Protein AF-A0A2M8NRU4-F1 (afdb_monomer_lite)

Radius of gyration: 16.45 Å; chains: 1; bounding box: 49×32×46 Å

Secondary structure (DSSP, 8-state):
-HHHHHHHHHHHH----SS--S--PPEEEEEEEEPPTTPEEEEEEES-EEEEEEESSSEEEEEEEEESGGGEEEEEEE-SSEEEEEEEE-GGGGTTTTTS-S--EEEEEEEEETTS-EEEEEES-EEEEES--S--------------

Sequence (148 aa):
MQTLDRLIKLAGAASSAVGAVGNAVQRVETLRFPLHPGTAFYLHAERAVVSIARGADPSVRVEARWQPPFAWRVVFEQDDAGIYVVALRSRAAHLVKSIAGGLLTMRLDVLTHHAAPIILRLDSVRLTVDEVSGMLELTPDGLRAGRL

pLDDT: mean 79.93, std 18.35, range [38.66, 98.12]

Foldseek 3Di:
DVVVVVVVVVLVVPQPPPDPDDDQDKDKDKDKAAADPQAAEEEEEEQAEEEEEEDAHRIKIKIKIWTDPNQWRWDWDDDPRYTYIYIDGDPCNVVCVVPCVDDTYIYMYMYHYLNHHYHYHYHNYRYHYPHDDDDDDDDPPPPPPDDD

Structure (mmCIF, N/CA/C/O backbone):
data_AF-A0A2M8NRU4-F1
#
_entry.id   AF-A0A2M8NRU4-F1
#
loop_
_atom_site.group_PDB
_atom_site.id
_atom_site.type_symbol
_atom_site.label_atom_id
_atom_site.label_alt_id
_atom_site.label_comp_id
_atom_site.label_asym_id
_atom_site.label_entity_id
_atom_site.label_seq_id
_atom_site.pdbx_PDB_ins_code
_atom_site.Cartn_x
_atom_site.Cartn_y
_atom_site.Cartn_z
_atom_site.occupancy
_atom_site.B_iso_or_equiv
_atom_site.auth_seq_id
_atom_site.auth_comp_id
_atom_site.auth_asym_id
_atom_site.auth_atom_id
_atom_site.pdbx_PDB_model_num
ATOM 1 N N . MET A 1 1 ? -0.760 -14.905 -3.193 1.00 50.66 1 MET A N 1
ATOM 2 C CA . MET A 1 1 ? -2.038 -14.773 -2.443 1.00 50.66 1 MET A CA 1
ATOM 3 C C . MET A 1 1 ? -1.945 -15.254 -0.996 1.00 50.66 1 MET A C 1
ATOM 5 O O . MET A 1 1 ? -2.416 -14.529 -0.134 1.00 50.66 1 MET A O 1
ATOM 9 N N . GLN A 1 2 ? -1.297 -16.389 -0.691 1.00 58.41 2 GLN A N 1
ATOM 10 C CA . GLN A 1 2 ? -1.184 -16.888 0.694 1.00 58.41 2 GLN A CA 1
ATOM 11 C C . GLN A 1 2 ? -0.496 -15.910 1.675 1.00 58.41 2 GLN A C 1
ATOM 13 O O . GLN A 1 2 ? -0.983 -15.763 2.794 1.00 58.41 2 GLN A O 1
ATOM 18 N N . THR A 1 3 ? 0.563 -15.190 1.269 1.00 58.69 3 THR A N 1
ATOM 19 C CA . THR A 1 3 ? 1.206 -14.157 2.114 1.00 58.69 3 THR A CA 1
ATOM 20 C C . THR A 1 3 ? 0.277 -12.970 2.384 1.00 58.69 3 THR A C 1
ATOM 22 O O . THR A 1 3 ? 0.162 -12.535 3.524 1.00 58.69 3 THR A O 1
ATOM 25 N N . LEU A 1 4 ? -0.469 -12.496 1.378 1.00 55.59 4 LEU A N 1
ATOM 26 C CA . LEU A 1 4 ? -1.445 -11.410 1.542 1.00 55.59 4 LEU A CA 1
ATOM 27 C C . LEU A 1 4 ? -2.572 -11.809 2.510 1.00 55.59 4 LEU A C 1
ATOM 29 O O . LEU A 1 4 ? -2.926 -11.037 3.396 1.00 55.59 4 LEU A O 1
ATOM 33 N N . ASP A 1 5 ? -3.097 -13.030 2.393 1.00 64.62 5 ASP A N 1
ATOM 34 C CA . ASP A 1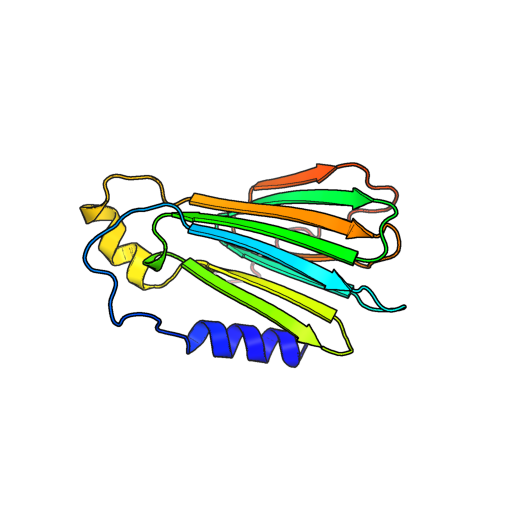 5 ? -4.122 -13.546 3.306 1.00 64.62 5 ASP A CA 1
ATOM 35 C C . ASP A 1 5 ? -3.576 -13.737 4.727 1.00 64.62 5 ASP A C 1
ATOM 37 O O . ASP A 1 5 ? -4.274 -13.472 5.710 1.00 64.62 5 ASP A O 1
ATOM 41 N N . ARG A 1 6 ? -2.308 -14.150 4.857 1.00 67.62 6 ARG A N 1
ATOM 42 C CA . ARG A 1 6 ? -1.604 -14.217 6.143 1.00 67.62 6 ARG A CA 1
ATOM 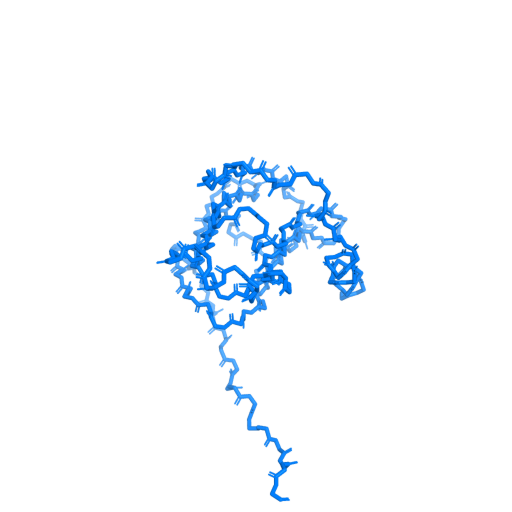43 C C . ARG A 1 6 ? -1.427 -12.828 6.750 1.00 67.62 6 ARG A C 1
ATOM 45 O O . ARG A 1 6 ? -1.710 -12.665 7.930 1.00 67.62 6 ARG A O 1
ATOM 52 N N . LEU A 1 7 ? -1.039 -11.832 5.962 1.00 58.16 7 LEU A N 1
ATOM 53 C CA . LEU A 1 7 ? -0.898 -10.439 6.382 1.00 58.16 7 LEU A CA 1
ATOM 54 C C . LEU A 1 7 ? -2.231 -9.816 6.787 1.00 58.16 7 LEU A C 1
ATOM 56 O O . LEU A 1 7 ? -2.307 -9.135 7.803 1.00 58.16 7 LEU A O 1
ATOM 60 N N . ILE A 1 8 ? -3.308 -10.104 6.057 1.00 60.50 8 ILE A N 1
ATOM 61 C CA . ILE A 1 8 ? -4.666 -9.698 6.436 1.00 60.50 8 ILE A CA 1
ATOM 62 C C . ILE A 1 8 ? -5.063 -10.352 7.767 1.00 60.50 8 ILE A C 1
ATOM 64 O O . ILE A 1 8 ? -5.638 -9.685 8.630 1.00 60.50 8 ILE A O 1
ATOM 68 N N . LYS A 1 9 ? -4.719 -11.630 7.979 1.00 60.16 9 LYS A N 1
ATOM 69 C CA . LYS A 1 9 ? -4.929 -12.318 9.264 1.00 60.16 9 LYS A CA 1
ATOM 70 C C . LYS A 1 9 ? -4.071 -11.730 10.388 1.00 60.16 9 LYS A C 1
ATOM 72 O O . LYS A 1 9 ? -4.590 -11.534 11.483 1.00 60.16 9 LYS A O 1
ATOM 77 N N . LEU A 1 10 ? -2.807 -11.395 10.129 1.00 56.50 10 LEU A N 1
ATOM 78 C CA . LEU A 1 10 ? -1.897 -10.773 11.097 1.00 56.50 10 LEU A CA 1
ATOM 79 C C . LEU A 1 10 ? -2.328 -9.347 11.445 1.00 56.50 10 LEU A C 1
ATOM 81 O O . LEU A 1 10 ? -2.389 -9.012 12.620 1.00 56.50 10 LEU A O 1
ATOM 85 N N . ALA A 1 11 ? -2.753 -8.543 10.472 1.00 54.50 11 ALA A N 1
ATOM 86 C CA . ALA A 1 11 ? -3.410 -7.261 10.718 1.00 54.50 11 ALA A CA 1
ATOM 87 C C . ALA A 1 11 ? -4.744 -7.445 11.470 1.00 54.50 11 ALA A C 1
ATOM 89 O O . ALA A 1 11 ? -5.159 -6.586 12.244 1.00 54.50 11 ALA A O 1
ATOM 90 N N . GLY A 1 12 ? -5.439 -8.568 11.284 1.00 49.78 12 GLY A N 1
ATOM 91 C CA . GLY A 1 12 ? -6.586 -8.970 12.103 1.00 49.78 12 GLY A CA 1
ATOM 92 C C . GLY A 1 12 ? -6.229 -9.264 13.567 1.00 49.78 12 GLY A C 1
ATOM 93 O O . GLY A 1 12 ? -7.026 -8.948 14.448 1.00 49.78 12 GLY A O 1
ATOM 94 N N . ALA A 1 13 ? -5.046 -9.832 13.815 1.00 43.97 13 ALA A N 1
ATOM 95 C CA . ALA A 1 13 ? -4.568 -10.273 15.127 1.00 43.97 13 ALA A CA 1
ATOM 96 C C . ALA A 1 13 ? -3.720 -9.229 15.878 1.00 43.97 13 ALA A C 1
ATOM 98 O O . ALA A 1 13 ? -3.645 -9.278 17.105 1.00 43.97 13 ALA A O 1
ATOM 99 N N . ALA A 1 14 ? -3.125 -8.261 15.177 1.00 42.97 14 ALA A N 1
ATOM 100 C CA . ALA A 1 14 ? -2.390 -7.137 15.748 1.00 42.97 14 ALA A CA 1
ATOM 101 C C . ALA A 1 14 ? -3.365 -6.125 16.377 1.00 42.97 14 ALA A C 1
ATOM 103 O O . ALA A 1 14 ? -3.597 -5.023 15.879 1.00 42.97 14 ALA A O 1
ATOM 104 N N . SER A 1 15 ? -3.968 -6.522 17.497 1.00 42.50 15 SER A N 1
ATOM 105 C CA . SER A 1 15 ? -4.582 -5.608 18.454 1.00 42.50 15 SER A CA 1
ATOM 106 C C . SER A 1 15 ? -3.466 -4.887 19.205 1.00 42.50 15 SER A C 1
ATOM 108 O O . SER A 1 15 ? -3.152 -5.218 20.345 1.00 42.50 15 SER A O 1
ATOM 110 N N . SER A 1 16 ? -2.852 -3.884 18.580 1.00 43.19 16 SER A N 1
ATOM 111 C CA . SER A 1 16 ? -2.019 -2.910 19.291 1.00 43.19 16 SER A CA 1
ATOM 112 C C . SER A 1 16 ? -2.931 -1.969 20.084 1.00 43.19 16 SER A C 1
ATOM 114 O O . SER A 1 16 ? -3.108 -0.801 19.753 1.00 43.19 16 SER A O 1
ATOM 116 N N . ALA A 1 17 ? -3.573 -2.521 21.110 1.00 42.88 17 ALA A N 1
ATOM 117 C CA . ALA A 1 17 ? -4.388 -1.815 22.086 1.00 42.88 17 ALA A CA 1
ATOM 118 C C . ALA A 1 17 ? -3.820 -2.069 23.484 1.00 42.88 17 ALA A C 1
ATOM 120 O O . ALA A 1 17 ? -4.516 -2.536 24.374 1.00 42.88 17 ALA A O 1
ATOM 121 N N . VAL A 1 18 ? -2.533 -1.780 23.675 1.00 38.66 18 VAL A N 1
ATOM 122 C CA . VAL A 1 18 ? -1.954 -1.621 25.011 1.00 38.66 18 VAL A CA 1
ATOM 123 C C . VAL A 1 18 ? -1.006 -0.425 24.944 1.00 38.66 18 VAL A C 1
ATOM 125 O O . VAL A 1 18 ? 0.099 -0.537 24.425 1.00 38.66 18 VAL A O 1
ATOM 128 N N . GLY A 1 19 ? -1.481 0.744 25.395 1.00 39.81 19 GLY A N 1
ATOM 129 C CA . GLY A 1 19 ? -0.613 1.890 25.712 1.00 39.81 19 GLY A CA 1
ATOM 130 C C . GLY A 1 19 ? -0.933 3.260 25.095 1.00 39.81 19 GLY A C 1
ATOM 131 O O . GLY A 1 19 ? -0.228 4.212 25.403 1.00 39.81 19 GLY A O 1
ATOM 132 N N . ALA A 1 20 ? -1.964 3.430 24.260 1.00 44.22 20 ALA A N 1
ATOM 133 C CA . ALA A 1 20 ? -2.239 4.726 23.618 1.00 44.22 20 ALA A CA 1
ATOM 134 C C . ALA A 1 20 ? -3.286 5.568 24.376 1.00 44.22 20 ALA A C 1
ATOM 136 O O . ALA A 1 20 ? -4.345 5.883 23.840 1.00 44.22 20 ALA A O 1
ATOM 137 N N . VAL A 1 21 ? -2.986 5.944 25.620 1.00 45.31 21 VAL A N 1
ATOM 138 C CA . VAL A 1 21 ? -3.644 7.083 26.282 1.00 45.31 21 VAL A CA 1
ATOM 139 C C . VAL A 1 21 ? -2.616 8.210 26.309 1.00 45.31 21 VAL A C 1
ATOM 141 O O . VAL A 1 21 ? -1.601 8.087 26.985 1.00 45.31 21 VAL A O 1
ATOM 144 N N . GLY A 1 22 ? -2.828 9.277 25.535 1.00 45.78 22 GLY A N 1
ATOM 145 C CA . GLY A 1 22 ? -2.026 10.495 25.694 1.00 45.78 22 GLY A CA 1
ATOM 146 C C . GLY A 1 22 ? -1.941 11.404 24.478 1.00 45.78 22 GLY A C 1
ATOM 147 O O . GLY A 1 22 ? -2.356 12.549 24.564 1.00 45.78 22 GLY A O 1
ATOM 148 N N . ASN A 1 23 ? -1.444 10.925 23.336 1.00 47.56 23 ASN A N 1
ATOM 149 C CA . ASN A 1 23 ? -1.032 11.832 22.260 1.00 47.56 23 ASN A CA 1
ATOM 150 C C . ASN A 1 23 ? -1.698 11.492 20.920 1.00 47.56 23 ASN A C 1
ATOM 152 O O . ASN A 1 23 ? -1.335 10.522 20.254 1.00 47.56 23 ASN A O 1
ATOM 156 N N . ALA A 1 24 ? -2.646 12.334 20.493 1.00 59.44 24 ALA A N 1
ATOM 157 C CA . ALA A 1 24 ? -3.168 12.383 19.125 1.00 59.44 24 ALA A CA 1
ATOM 158 C C . ALA A 1 24 ? -2.135 13.027 18.177 1.00 59.44 24 ALA A C 1
ATOM 160 O O . ALA A 1 24 ? -2.408 14.020 17.512 1.00 59.44 24 ALA A O 1
ATOM 161 N N . VAL A 1 25 ? -0.915 12.493 18.169 1.00 69.62 25 VAL A N 1
ATOM 162 C CA . VAL A 1 25 ? 0.179 12.967 17.319 1.00 69.62 25 VAL A CA 1
ATOM 163 C C . VAL A 1 25 ? 0.190 12.137 16.042 1.00 69.62 25 VAL A C 1
ATOM 165 O O . VAL A 1 25 ? 0.053 10.911 16.079 1.00 69.62 25 VAL A O 1
ATOM 168 N N . GLN A 1 26 ? 0.324 12.819 14.908 1.00 81.25 26 GLN A N 1
ATOM 169 C CA . GLN A 1 26 ? 0.494 12.189 13.606 1.00 81.25 26 GLN A CA 1
ATOM 170 C C . GLN A 1 26 ? 1.710 11.263 13.621 1.00 81.25 26 GLN A C 1
ATOM 172 O O . GLN A 1 26 ? 2.795 11.652 14.048 1.00 81.25 26 GLN A O 1
ATOM 177 N N . ARG A 1 27 ? 1.532 10.034 13.137 1.00 86.19 27 ARG A N 1
ATOM 178 C CA . ARG A 1 27 ? 2.630 9.089 12.947 1.00 86.19 27 ARG A CA 1
ATOM 179 C C . ARG A 1 27 ? 3.058 9.098 11.489 1.00 86.19 27 ARG A C 1
ATOM 181 O O . ARG A 1 27 ? 2.210 9.131 10.597 1.00 86.19 27 ARG A O 1
ATOM 188 N N . VAL A 1 28 ? 4.369 9.101 11.282 1.00 91.50 28 VAL A N 1
ATOM 189 C CA . VAL A 1 28 ? 5.010 9.057 9.969 1.00 91.50 28 VAL A CA 1
ATOM 190 C C . VAL A 1 28 ? 5.994 7.900 9.969 1.00 91.50 28 VAL A C 1
ATOM 192 O O . VAL A 1 28 ? 6.775 7.760 10.910 1.00 91.50 28 VAL A O 1
ATOM 195 N N . GLU A 1 29 ? 5.943 7.069 8.938 1.00 91.81 29 GLU A N 1
ATOM 196 C CA . GLU A 1 29 ? 6.869 5.960 8.739 1.00 91.81 29 GLU A CA 1
ATOM 197 C C . GLU A 1 29 ? 7.310 5.938 7.278 1.00 91.81 29 GLU A C 1
ATOM 199 O O . GLU A 1 29 ? 6.475 5.888 6.374 1.00 91.81 29 GLU A O 1
ATOM 204 N N . THR A 1 30 ? 8.622 6.011 7.055 1.00 94.06 30 THR A N 1
ATOM 205 C CA . THR A 1 30 ? 9.223 5.997 5.720 1.00 94.06 30 THR A CA 1
ATOM 206 C C . THR A 1 30 ? 10.105 4.769 5.592 1.00 94.06 30 THR A C 1
ATOM 208 O O . THR A 1 30 ? 11.082 4.621 6.324 1.00 94.06 30 THR A O 1
ATOM 211 N N . LEU A 1 31 ? 9.772 3.894 4.649 1.00 93.75 31 LEU A N 1
ATOM 212 C CA . LEU A 1 31 ? 10.478 2.643 4.400 1.00 93.75 31 LEU A CA 1
ATOM 213 C C . LEU A 1 31 ? 10.964 2.595 2.956 1.00 93.75 31 LEU A C 1
ATOM 215 O O . LEU A 1 31 ? 10.341 3.153 2.049 1.00 93.75 31 LEU A O 1
ATOM 219 N N . ARG A 1 32 ? 12.092 1.917 2.749 1.00 95.56 32 ARG A N 1
ATOM 220 C CA . ARG A 1 32 ? 12.662 1.662 1.428 1.00 95.56 32 ARG A CA 1
ATOM 221 C C . ARG A 1 32 ? 12.959 0.179 1.295 1.00 95.56 32 ARG A C 1
ATOM 223 O O . ARG A 1 32 ? 13.693 -0.373 2.108 1.00 95.56 32 ARG A O 1
ATOM 230 N N . PHE A 1 33 ? 12.415 -0.429 0.254 1.00 92.94 33 PHE A N 1
ATOM 231 C CA . PHE A 1 33 ? 12.540 -1.850 -0.033 1.00 92.94 33 PHE A CA 1
ATOM 232 C C . PHE A 1 33 ? 13.355 -2.036 -1.312 1.00 92.94 33 PHE A C 1
ATOM 234 O O . PHE A 1 33 ? 12.980 -1.457 -2.337 1.00 92.94 33 PHE A O 1
ATOM 241 N N . PRO A 1 34 ? 14.459 -2.801 -1.297 1.00 92.75 34 PRO A N 1
ATOM 242 C CA . PRO A 1 34 ? 15.167 -3.137 -2.526 1.00 92.75 34 PRO A CA 1
ATOM 243 C C . PRO A 1 34 ? 14.256 -3.962 -3.442 1.00 92.75 34 PRO A C 1
ATOM 245 O O . PRO A 1 34 ? 13.551 -4.860 -2.974 1.00 92.75 34 PRO A O 1
ATOM 248 N N . LEU A 1 35 ? 14.261 -3.657 -4.740 1.00 91.06 35 LEU A N 1
ATOM 249 C CA . LEU A 1 35 ? 13.461 -4.382 -5.722 1.00 91.06 35 LEU A CA 1
ATOM 250 C C . LEU A 1 35 ? 14.321 -5.434 -6.429 1.00 91.06 35 LEU A C 1
ATOM 252 O O . LEU A 1 35 ? 15.325 -5.096 -7.054 1.00 91.06 35 LEU A O 1
ATOM 256 N N . HIS A 1 36 ? 13.895 -6.694 -6.378 1.00 88.81 36 HIS A N 1
ATOM 257 C CA . HIS A 1 36 ? 14.499 -7.765 -7.1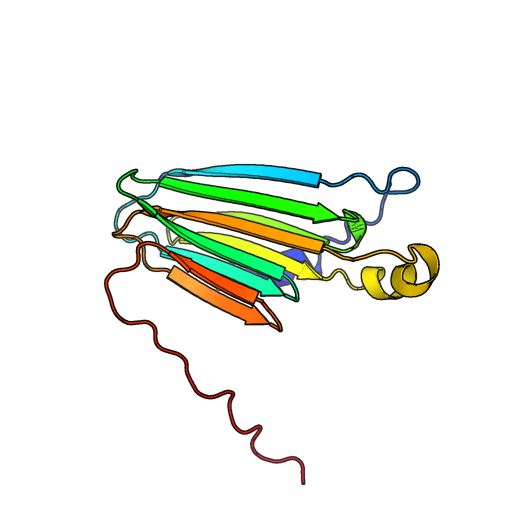66 1.00 88.81 36 HIS A CA 1
ATOM 258 C C . HIS A 1 36 ? 13.702 -7.985 -8.466 1.00 88.81 36 HIS A C 1
ATOM 260 O O . HIS A 1 36 ? 12.519 -7.631 -8.544 1.00 88.81 36 HIS A O 1
ATOM 266 N N . PRO A 1 37 ? 14.319 -8.552 -9.519 1.00 83.94 37 PRO A N 1
ATOM 267 C CA . PRO A 1 37 ? 13.601 -8.890 -10.744 1.00 83.94 37 PRO A CA 1
ATOM 268 C C . PRO A 1 37 ? 12.395 -9.795 -10.459 1.00 83.94 37 PRO A C 1
ATOM 270 O O . PRO A 1 37 ? 12.526 -10.822 -9.801 1.00 83.94 37 PRO A O 1
ATOM 273 N N . GLY A 1 38 ? 11.218 -9.410 -10.955 1.00 83.56 38 GLY A N 1
ATOM 274 C CA . GLY A 1 38 ? 9.971 -10.155 -10.744 1.00 83.56 38 GLY A CA 1
ATOM 275 C C . GLY A 1 38 ? 9.236 -9.850 -9.431 1.00 83.56 38 GLY A C 1
ATOM 276 O O . GLY A 1 38 ? 8.108 -10.309 -9.267 1.00 83.56 38 GLY A O 1
ATOM 277 N N . THR A 1 39 ? 9.805 -9.042 -8.528 1.00 90.56 39 THR A N 1
ATOM 278 C CA . THR A 1 39 ? 9.118 -8.598 -7.306 1.00 90.56 39 THR A CA 1
ATOM 279 C C . THR A 1 39 ? 7.978 -7.636 -7.650 1.00 90.56 39 THR A C 1
ATOM 281 O O . THR A 1 39 ? 8.181 -6.626 -8.326 1.00 90.56 39 THR A O 1
ATOM 284 N N . ALA A 1 40 ? 6.775 -7.922 -7.150 1.00 92.88 40 ALA A N 1
ATOM 285 C CA . ALA A 1 40 ? 5.618 -7.041 -7.288 1.00 92.88 40 ALA A CA 1
ATOM 286 C C . ALA A 1 40 ? 5.388 -6.192 -6.027 1.00 92.88 40 ALA A C 1
ATOM 288 O O . ALA A 1 40 ? 5.703 -6.603 -4.909 1.00 92.88 40 ALA A O 1
ATOM 289 N N . PHE A 1 41 ? 4.805 -5.009 -6.210 1.00 94.94 41 PHE A N 1
ATOM 290 C CA . PHE A 1 41 ? 4.323 -4.166 -5.122 1.00 94.94 41 PHE A CA 1
ATOM 291 C C . PHE A 1 41 ? 2.824 -4.394 -4.905 1.00 94.94 41 PHE A C 1
ATOM 293 O O . PHE A 1 41 ? 2.019 -4.196 -5.817 1.00 94.94 41 PHE A O 1
ATOM 300 N N . TYR A 1 42 ? 2.452 -4.771 -3.686 1.00 96.06 42 TYR A N 1
ATOM 301 C CA . TYR A 1 42 ? 1.080 -5.019 -3.265 1.00 96.06 42 TYR A CA 1
ATOM 302 C C . TYR A 1 42 ? 0.650 -3.989 -2.225 1.00 96.06 42 TYR A C 1
ATOM 304 O O . TYR A 1 42 ? 1.287 -3.849 -1.181 1.00 96.06 42 TYR A O 1
ATOM 312 N N . LEU A 1 43 ? -0.481 -3.328 -2.464 1.00 96.38 43 LEU A N 1
ATOM 313 C CA . LEU A 1 43 ? -1.083 -2.404 -1.507 1.00 96.38 43 LEU A CA 1
ATOM 314 C C . LEU A 1 43 ? -2.533 -2.784 -1.215 1.00 96.38 43 LEU A C 1
ATOM 316 O O . LEU A 1 43 ? -3.354 -2.850 -2.126 1.00 96.38 43 LEU A O 1
ATOM 320 N N . HIS A 1 44 ? -2.863 -2.950 0.064 1.00 96.06 44 HIS A N 1
ATOM 321 C CA . HIS A 1 44 ? -4.234 -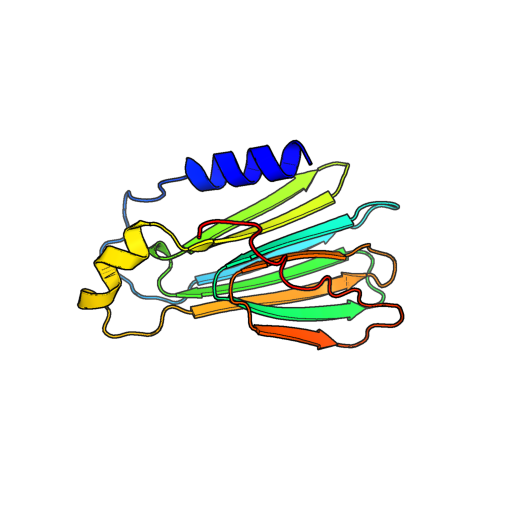3.027 0.553 1.00 96.06 44 HIS A CA 1
ATOM 322 C C . HIS A 1 44 ? -4.532 -1.820 1.443 1.00 96.06 44 HIS A C 1
ATOM 324 O O . HIS A 1 44 ? -4.000 -1.721 2.548 1.00 96.06 44 HIS A O 1
ATOM 330 N N . ALA A 1 45 ? -5.383 -0.912 0.974 1.00 95.38 45 ALA A N 1
ATOM 331 C CA . ALA A 1 45 ? -5.708 0.319 1.686 1.00 95.38 45 ALA A CA 1
ATOM 332 C C . ALA A 1 45 ? -7.220 0.505 1.846 1.00 95.38 45 ALA A C 1
ATOM 334 O O . ALA A 1 45 ? -7.986 0.280 0.910 1.00 95.38 45 ALA A O 1
ATOM 335 N N . GLU A 1 46 ? -7.635 0.969 3.022 1.00 94.19 46 GLU A N 1
ATOM 336 C CA . GLU A 1 46 ? -9.021 1.322 3.339 1.00 94.19 46 GLU A CA 1
ATOM 337 C C . GLU A 1 46 ? -9.098 2.806 3.716 1.00 94.19 46 GLU A C 1
ATOM 339 O O . GLU A 1 46 ? -8.326 3.261 4.554 1.00 94.19 46 GLU A O 1
ATOM 344 N N . ARG A 1 47 ? -10.042 3.571 3.147 1.00 92.50 47 ARG A N 1
ATOM 345 C CA . ARG A 1 47 ? -10.329 4.976 3.520 1.00 92.50 47 ARG A CA 1
ATOM 346 C C . ARG A 1 47 ? -9.086 5.880 3.552 1.00 92.50 47 ARG A C 1
ATOM 348 O O . ARG A 1 47 ? -8.978 6.770 4.396 1.00 92.50 47 ARG A O 1
ATOM 355 N N . ALA A 1 48 ? -8.153 5.643 2.637 1.00 94.69 48 ALA A N 1
ATOM 356 C CA . ALA A 1 48 ? -6.881 6.347 2.550 1.00 94.69 48 ALA A CA 1
ATOM 357 C C . ALA A 1 48 ? -6.835 7.318 1.360 1.00 94.69 48 ALA A C 1
ATOM 359 O O . ALA A 1 48 ? -7.613 7.215 0.409 1.00 94.69 48 ALA A O 1
ATOM 360 N N . VAL A 1 49 ? -5.879 8.243 1.406 1.00 97.38 49 VAL A N 1
ATOM 361 C CA . VAL A 1 49 ? -5.393 8.975 0.233 1.00 97.38 49 VAL A CA 1
ATOM 362 C C . VAL A 1 49 ? -4.083 8.328 -0.198 1.00 97.38 49 VAL A C 1
ATOM 364 O O . VAL A 1 49 ? -3.136 8.286 0.580 1.00 97.38 49 VAL A O 1
ATOM 367 N N . VAL A 1 50 ? -4.027 7.813 -1.418 1.00 97.94 50 VAL A N 1
ATOM 368 C CA . VAL A 1 50 ? -2.870 7.094 -1.954 1.00 97.94 50 VAL A CA 1
ATOM 369 C C . VAL A 1 50 ? -2.333 7.848 -3.162 1.00 97.94 50 VAL A C 1
ATOM 371 O O . VAL A 1 50 ? -3.086 8.130 -4.089 1.00 97.94 50 VAL A O 1
ATOM 374 N N . SER A 1 51 ? -1.040 8.149 -3.150 1.00 98.06 51 SER A N 1
ATOM 375 C CA . SER A 1 51 ? -0.288 8.680 -4.285 1.00 98.06 51 SER A CA 1
ATOM 376 C C . SER A 1 51 ? 0.731 7.636 -4.713 1.00 98.06 51 SER A C 1
ATOM 378 O O . SER A 1 51 ? 1.475 7.131 -3.873 1.00 98.06 51 SER A O 1
ATOM 380 N N . ILE A 1 52 ? 0.769 7.308 -6.000 1.00 96.75 52 ILE A N 1
ATOM 381 C CA . ILE A 1 52 ? 1.750 6.383 -6.567 1.00 96.75 52 ILE A CA 1
ATOM 382 C C . ILE A 1 52 ? 2.455 7.079 -7.722 1.00 96.75 52 ILE A C 1
ATOM 384 O O . ILE A 1 52 ? 1.804 7.454 -8.689 1.00 96.75 52 ILE A O 1
ATOM 388 N N . ALA A 1 53 ? 3.775 7.191 -7.640 1.00 96.00 53 ALA A N 1
ATOM 389 C CA . ALA A 1 53 ? 4.638 7.627 -8.730 1.00 96.00 53 ALA A CA 1
ATOM 390 C C . ALA A 1 53 ? 5.604 6.500 -9.123 1.00 96.00 53 ALA A C 1
ATOM 392 O O . ALA A 1 53 ? 5.911 5.613 -8.313 1.00 96.00 53 ALA A O 1
ATOM 393 N N . ARG A 1 54 ? 6.102 6.529 -10.363 1.00 93.81 54 ARG A N 1
ATOM 394 C CA . ARG A 1 54 ? 7.140 5.600 -10.829 1.00 93.81 54 ARG A CA 1
ATOM 395 C C . ARG A 1 54 ? 8.451 6.327 -11.116 1.00 93.81 54 ARG A C 1
ATOM 397 O O . ARG A 1 54 ? 8.430 7.415 -11.659 1.00 93.81 54 ARG A O 1
ATOM 404 N N . GLY A 1 55 ? 9.584 5.704 -10.803 1.00 92.12 55 GLY A N 1
ATOM 405 C CA . GLY A 1 55 ? 10.918 6.236 -11.087 1.00 92.12 55 GLY A CA 1
ATOM 406 C C . GLY A 1 55 ? 11.922 5.165 -11.523 1.00 92.12 55 GLY A C 1
ATOM 407 O O . GLY A 1 55 ? 11.604 3.977 -11.602 1.00 92.12 55 GLY A O 1
ATOM 408 N N . ALA A 1 56 ? 13.159 5.588 -11.793 1.00 91.44 56 ALA A N 1
ATOM 409 C CA . ALA A 1 56 ? 14.242 4.723 -12.280 1.00 91.44 56 ALA A CA 1
ATOM 410 C C . ALA A 1 56 ? 15.066 4.041 -11.170 1.00 91.44 56 ALA A C 1
ATOM 412 O O . ALA A 1 56 ? 15.907 3.193 -11.449 1.00 91.44 56 ALA A O 1
ATOM 413 N N . ASP A 1 57 ? 14.842 4.398 -9.905 1.00 92.94 57 ASP A N 1
ATOM 414 C CA . ASP A 1 57 ? 15.538 3.781 -8.775 1.00 92.94 57 ASP A CA 1
ATOM 415 C C . ASP A 1 57 ? 15.014 2.348 -8.537 1.00 92.94 57 ASP A C 1
ATOM 417 O O . ASP A 1 57 ? 13.796 2.178 -8.428 1.00 92.94 57 ASP A O 1
ATOM 421 N N . PRO A 1 58 ? 15.874 1.313 -8.438 1.00 93.19 58 PRO A N 1
ATOM 422 C CA . PRO A 1 58 ? 15.464 -0.084 -8.263 1.00 93.19 58 PRO A CA 1
ATOM 423 C C . PRO A 1 58 ? 15.035 -0.380 -6.815 1.00 93.19 58 PRO A C 1
ATOM 425 O O . PRO A 1 58 ? 15.529 -1.292 -6.150 1.00 93.19 58 PRO A O 1
ATOM 428 N N . SER A 1 59 ? 14.115 0.425 -6.293 1.00 94.75 59 SER A N 1
ATOM 429 C CA . SER A 1 59 ? 13.548 0.270 -4.964 1.00 94.75 59 SER A CA 1
ATOM 430 C C . SER A 1 59 ? 12.093 0.725 -4.936 1.00 94.75 59 SER A C 1
ATOM 432 O O . SER A 1 59 ? 11.611 1.408 -5.841 1.00 94.75 59 SER A O 1
ATOM 434 N N . VAL A 1 60 ? 11.386 0.340 -3.879 1.00 95.75 60 VAL A N 1
ATOM 435 C CA . VAL A 1 60 ? 10.091 0.923 -3.533 1.00 95.75 60 VAL A CA 1
ATOM 436 C C . VAL A 1 60 ? 10.269 1.746 -2.274 1.00 95.75 60 VAL A C 1
ATOM 438 O O . VAL A 1 60 ? 10.664 1.221 -1.234 1.00 95.75 60 VAL A O 1
ATOM 441 N N . ARG A 1 61 ? 9.960 3.036 -2.353 1.00 97.50 61 ARG A N 1
ATOM 442 C CA . ARG A 1 61 ? 9.861 3.918 -1.193 1.00 97.50 61 ARG A CA 1
ATOM 443 C C . ARG A 1 61 ? 8.396 4.095 -0.833 1.00 97.50 61 ARG A C 1
ATOM 445 O O . ARG A 1 61 ? 7.586 4.412 -1.700 1.00 97.50 61 ARG A O 1
ATOM 452 N N . VAL A 1 62 ? 8.076 3.929 0.442 1.00 97.00 62 VAL A N 1
ATOM 453 C CA . VAL A 1 62 ? 6.731 4.140 0.978 1.00 97.00 62 VAL A CA 1
ATOM 454 C C . VAL A 1 62 ? 6.830 5.107 2.143 1.00 97.00 62 VAL A C 1
ATOM 456 O O . VAL A 1 62 ? 7.545 4.837 3.103 1.00 97.00 62 VAL A O 1
ATOM 459 N N . GLU A 1 63 ? 6.115 6.222 2.063 1.00 97.75 63 GLU A N 1
ATOM 460 C CA . GLU A 1 63 ? 5.878 7.123 3.185 1.00 97.75 63 GLU A CA 1
ATOM 461 C C . GLU A 1 63 ? 4.413 7.005 3.607 1.00 97.75 63 GLU A C 1
ATOM 463 O O . GLU A 1 63 ? 3.495 7.333 2.854 1.00 97.75 63 GLU A O 1
ATOM 468 N N . ALA A 1 64 ? 4.190 6.524 4.824 1.00 95.69 64 ALA A N 1
ATOM 469 C CA . ALA A 1 64 ? 2.875 6.412 5.426 1.00 95.69 64 ALA A CA 1
ATOM 470 C C . ALA A 1 64 ? 2.707 7.472 6.509 1.00 95.69 64 ALA A C 1
ATOM 472 O O . ALA A 1 64 ? 3.539 7.603 7.404 1.00 95.69 64 ALA A O 1
ATOM 473 N N . ARG A 1 65 ? 1.605 8.219 6.445 1.00 94.81 65 ARG A N 1
ATOM 474 C CA . ARG A 1 65 ? 1.261 9.284 7.390 1.00 94.81 65 ARG A CA 1
ATOM 475 C C . ARG A 1 65 ? -0.151 9.079 7.897 1.00 94.81 65 ARG A C 1
ATOM 477 O O . ARG A 1 65 ? -1.093 9.112 7.106 1.00 94.81 65 ARG A O 1
ATOM 484 N N . TRP A 1 66 ? -0.326 8.904 9.202 1.00 91.81 66 TRP A N 1
ATOM 485 C CA . TRP A 1 66 ? -1.650 8.629 9.750 1.00 91.81 66 TRP A CA 1
ATOM 486 C C . TRP A 1 66 ? -1.901 9.227 11.120 1.00 91.81 66 TRP A C 1
ATOM 488 O O . TRP A 1 66 ? -1.005 9.377 11.951 1.00 91.81 66 TRP A O 1
ATOM 498 N N . GLN A 1 67 ? -3.167 9.557 11.351 1.00 87.06 67 GLN A N 1
ATOM 499 C CA . GLN A 1 67 ? -3.650 10.033 12.634 1.00 87.06 67 GLN A CA 1
ATOM 500 C C . GLN A 1 67 ? -5.131 9.692 12.841 1.00 87.06 67 GLN A C 1
ATOM 502 O O . GLN A 1 67 ? -5.909 9.639 11.881 1.00 87.06 67 GLN A O 1
ATOM 507 N N . PRO A 1 68 ? -5.531 9.473 14.100 1.00 85.00 68 PRO A N 1
ATOM 508 C CA . PRO A 1 68 ? -4.658 9.139 15.223 1.00 85.00 68 PRO A CA 1
ATOM 509 C C . PRO A 1 68 ? -4.094 7.706 15.069 1.00 85.00 68 PRO A C 1
ATOM 511 O O . PRO A 1 68 ? -4.749 6.863 14.452 1.00 85.00 68 PRO A O 1
ATOM 514 N N . PRO A 1 69 ? -2.915 7.374 15.630 1.00 82.50 69 PRO A N 1
ATOM 515 C CA . PRO A 1 69 ? -2.237 6.104 15.350 1.00 82.50 69 PRO A CA 1
ATOM 516 C C . PRO A 1 69 ? -3.059 4.842 15.637 1.00 82.50 69 PRO A C 1
ATOM 518 O O . PRO A 1 69 ? -3.043 3.905 14.847 1.00 82.50 69 PRO A O 1
ATOM 521 N N . PHE A 1 70 ? -3.837 4.840 16.721 1.00 79.94 70 PHE A N 1
ATOM 522 C CA . PHE A 1 70 ? -4.669 3.702 17.134 1.00 79.94 70 PHE A CA 1
ATOM 523 C C . PHE A 1 70 ? -5.871 3.433 16.209 1.00 79.94 70 PHE A C 1
ATOM 525 O O . PHE A 1 70 ? -6.508 2.382 16.303 1.00 79.94 70 PHE A O 1
ATOM 532 N N . ALA A 1 71 ? -6.229 4.379 15.333 1.00 85.81 71 ALA A N 1
ATOM 533 C CA . ALA A 1 71 ? -7.339 4.212 14.397 1.00 85.81 71 ALA A CA 1
ATOM 534 C C . ALA A 1 71 ? -6.955 3.377 13.167 1.00 85.81 71 ALA A C 1
ATOM 536 O O . ALA A 1 71 ? -7.833 3.036 12.371 1.00 85.81 71 ALA A O 1
ATOM 537 N N . TRP A 1 72 ? -5.679 3.017 13.031 1.00 87.88 72 TRP A N 1
ATOM 538 C CA . TRP A 1 72 ? -5.116 2.399 11.841 1.00 87.88 72 TRP A CA 1
ATOM 539 C C . TRP A 1 72 ? -4.297 1.163 12.197 1.00 87.88 72 TRP A C 1
ATOM 541 O O . TRP A 1 72 ? -3.690 1.073 13.260 1.00 87.88 72 TRP A O 1
ATOM 551 N N . ARG A 1 73 ? -4.298 0.197 11.285 1.00 90.31 73 ARG A N 1
ATOM 552 C CA . ARG A 1 73 ? -3.476 -1.008 11.322 1.00 90.31 73 ARG A CA 1
ATOM 553 C C . ARG A 1 73 ? -2.601 -0.968 10.086 1.00 90.31 73 ARG A C 1
ATOM 555 O O . ARG A 1 73 ? -3.110 -1.141 8.979 1.00 90.31 73 ARG A O 1
ATOM 562 N N . VAL A 1 74 ? -1.327 -0.661 10.303 1.00 90.00 74 VAL A N 1
ATOM 563 C CA . VAL A 1 74 ? -0.338 -0.487 9.242 1.00 90.00 74 VAL A CA 1
ATOM 564 C C . VAL A 1 74 ? 0.698 -1.593 9.369 1.00 90.00 74 VAL A C 1
ATOM 566 O O . VAL A 1 74 ? 1.250 -1.788 10.450 1.00 90.00 74 VAL A O 1
ATOM 569 N N . VAL A 1 75 ? 0.913 -2.344 8.292 1.00 91.69 75 VAL A N 1
ATOM 570 C CA . VAL A 1 75 ? 1.898 -3.426 8.224 1.00 91.69 75 VAL A CA 1
ATOM 571 C C . VAL A 1 75 ? 2.671 -3.302 6.922 1.00 91.69 75 VAL A C 1
ATOM 573 O O . VAL A 1 75 ? 2.077 -3.073 5.865 1.00 91.69 75 VAL A O 1
ATOM 576 N N . PHE A 1 76 ? 3.981 -3.493 7.022 1.00 91.81 76 PHE A N 1
ATOM 577 C CA . PHE A 1 76 ? 4.894 -3.557 5.896 1.00 91.81 76 PHE A CA 1
ATOM 578 C C . PHE A 1 76 ? 5.683 -4.859 5.986 1.00 91.81 76 PHE A C 1
ATOM 580 O O . PHE A 1 76 ? 6.239 -5.169 7.038 1.00 91.81 76 PHE A O 1
ATOM 587 N N . GLU A 1 77 ? 5.726 -5.619 4.901 1.00 91.00 77 GLU A N 1
ATOM 588 C CA . GLU A 1 77 ? 6.491 -6.863 4.827 1.00 91.00 77 GLU A CA 1
ATOM 589 C C . GLU A 1 77 ? 7.094 -7.004 3.430 1.00 91.00 77 GLU A C 1
ATOM 591 O O . GLU A 1 77 ? 6.516 -6.544 2.444 1.00 91.00 77 GLU A O 1
ATOM 596 N N . GLN A 1 78 ? 8.258 -7.639 3.348 1.00 91.50 78 GLN A N 1
ATOM 597 C CA . GLN A 1 78 ? 8.879 -8.026 2.091 1.00 91.50 78 GLN A CA 1
ATOM 598 C C . GLN A 1 78 ? 9.256 -9.504 2.169 1.00 91.50 78 GLN A C 1
ATOM 600 O O . GLN A 1 78 ? 9.893 -9.926 3.134 1.00 91.50 78 GLN A O 1
ATOM 605 N N . ASP A 1 79 ? 8.872 -10.263 1.147 1.00 88.38 79 ASP A N 1
ATOM 606 C CA . ASP A 1 79 ? 9.320 -11.635 0.915 1.00 88.38 79 ASP A CA 1
ATOM 607 C C . ASP A 1 79 ? 9.885 -11.772 -0.509 1.00 88.38 79 ASP A C 1
ATOM 609 O O . ASP A 1 79 ? 10.010 -10.789 -1.248 1.00 88.38 79 ASP A O 1
ATOM 613 N N . ASP A 1 80 ? 10.233 -12.997 -0.901 1.00 83.88 80 ASP A N 1
ATOM 614 C CA . ASP A 1 80 ? 10.780 -13.282 -2.232 1.00 83.88 80 ASP A CA 1
ATOM 615 C C . ASP A 1 80 ? 9.789 -12.969 -3.370 1.00 83.88 80 ASP A C 1
ATOM 617 O O . ASP A 1 80 ? 10.195 -12.716 -4.505 1.00 83.88 80 ASP A O 1
ATOM 621 N N . ALA A 1 81 ? 8.483 -12.976 -3.090 1.00 83.94 81 ALA A N 1
ATOM 622 C CA . ALA A 1 81 ? 7.435 -12.757 -4.080 1.00 83.94 81 ALA A CA 1
ATOM 623 C C . ALA A 1 81 ? 7.042 -11.279 -4.219 1.00 83.94 81 ALA A C 1
ATOM 625 O O . ALA A 1 81 ? 6.551 -10.864 -5.277 1.00 83.94 81 ALA A O 1
ATOM 626 N N . GLY A 1 82 ? 7.215 -10.467 -3.175 1.00 92.25 82 GLY A N 1
ATOM 627 C CA . GLY A 1 82 ? 6.706 -9.106 -3.207 1.00 92.25 82 GLY A CA 1
ATOM 628 C C . GLY A 1 82 ? 7.009 -8.237 -2.001 1.00 92.25 82 GLY A C 1
ATOM 629 O O . GLY A 1 82 ? 7.467 -8.676 -0.950 1.00 92.25 82 GLY A O 1
ATOM 630 N N . ILE A 1 83 ? 6.675 -6.964 -2.179 1.00 94.00 83 ILE A N 1
ATOM 631 C CA . ILE A 1 83 ? 6.595 -5.964 -1.119 1.00 94.00 83 ILE A CA 1
ATOM 632 C C . ILE A 1 83 ? 5.115 -5.740 -0.833 1.00 94.00 83 ILE A C 1
ATOM 634 O O . ILE A 1 83 ? 4.351 -5.434 -1.749 1.00 94.00 83 ILE A O 1
ATOM 638 N N . TYR A 1 84 ? 4.710 -5.878 0.423 1.00 94.31 84 TYR A N 1
ATOM 639 C CA . TYR A 1 84 ? 3.322 -5.791 0.853 1.00 94.31 84 TYR A CA 1
ATOM 640 C C . TYR A 1 84 ? 3.135 -4.635 1.821 1.00 94.31 84 TYR A C 1
ATOM 642 O O . TYR A 1 84 ? 3.830 -4.523 2.830 1.00 94.31 84 TYR A O 1
ATOM 650 N N . VAL A 1 85 ? 2.135 -3.811 1.534 1.00 95.00 85 VAL A N 1
ATOM 651 C CA . VAL A 1 85 ? 1.695 -2.718 2.394 1.00 95.00 85 VAL A CA 1
ATOM 652 C C . VAL A 1 85 ? 0.221 -2.912 2.696 1.00 95.00 85 VAL A C 1
ATOM 654 O O . VAL A 1 85 ? -0.607 -3.032 1.792 1.00 95.00 85 VAL A O 1
ATOM 657 N N . VAL A 1 86 ? -0.124 -2.937 3.977 1.00 95.00 86 VAL A N 1
ATOM 658 C CA . VAL A 1 86 ? -1.506 -3.044 4.444 1.00 95.00 86 VAL A CA 1
ATOM 659 C C . VAL A 1 86 ? -1.790 -1.859 5.350 1.00 95.00 86 VAL A C 1
ATOM 661 O O . VAL A 1 86 ? -1.125 -1.697 6.363 1.00 95.00 86 VAL A O 1
ATOM 664 N N . ALA A 1 87 ? -2.780 -1.042 4.998 1.00 94.31 87 ALA A N 1
ATOM 665 C CA . ALA A 1 87 ? -3.214 0.125 5.756 1.00 94.31 87 ALA A CA 1
ATOM 666 C C . ALA A 1 87 ? -4.738 0.083 5.926 1.00 94.31 87 ALA A C 1
ATOM 668 O O . ALA A 1 87 ? -5.495 0.592 5.099 1.00 94.31 87 ALA A O 1
ATOM 669 N N . LEU A 1 88 ? -5.190 -0.567 6.999 1.00 92.25 88 LEU A N 1
ATOM 670 C CA . LEU A 1 88 ? -6.610 -0.813 7.261 1.00 92.25 88 LEU A CA 1
ATOM 671 C C . LEU A 1 88 ? -7.100 -0.033 8.466 1.00 92.25 88 LEU A C 1
ATOM 673 O O . LEU A 1 88 ? -6.346 0.246 9.403 1.00 92.25 88 LEU A O 1
ATOM 677 N N . ARG A 1 89 ? -8.401 0.251 8.505 1.00 88.56 89 ARG A N 1
ATOM 678 C CA . ARG A 1 89 ? -8.984 0.901 9.670 1.00 88.56 89 ARG A CA 1
ATOM 679 C C . ARG A 1 89 ? -9.062 -0.083 10.838 1.00 88.56 89 ARG A C 1
ATOM 681 O O . ARG A 1 89 ? -9.417 -1.256 10.690 1.00 88.56 89 ARG A O 1
ATOM 688 N N . SER A 1 90 ? -8.696 0.370 12.031 1.00 83.50 90 SER A N 1
ATOM 689 C CA . SER A 1 90 ? -8.881 -0.397 13.266 1.00 83.50 90 SER A CA 1
ATOM 690 C C . SER A 1 90 ? -10.358 -0.423 13.654 1.00 83.50 90 SER A C 1
ATOM 692 O O . SER A 1 90 ? -11.058 0.581 13.522 1.00 83.50 90 SER A O 1
ATOM 694 N N . ARG A 1 91 ? -10.839 -1.542 14.211 1.00 78.38 91 ARG A N 1
ATOM 695 C CA . ARG A 1 91 ? -12.204 -1.623 14.768 1.00 78.38 91 ARG A CA 1
ATOM 696 C C . ARG A 1 91 ? -12.422 -0.596 15.887 1.00 78.38 91 ARG A C 1
ATOM 698 O O . ARG A 1 91 ? -13.512 -0.041 16.007 1.00 78.38 91 ARG A O 1
ATOM 705 N N . ALA A 1 92 ? -11.363 -0.269 16.634 1.00 69.69 92 ALA A N 1
ATOM 706 C CA . ALA A 1 92 ? -11.382 0.761 17.672 1.00 69.69 92 ALA A CA 1
ATOM 707 C C . ALA A 1 92 ? -11.656 2.174 17.121 1.00 69.69 92 ALA A C 1
ATOM 709 O O . ALA A 1 92 ? -12.107 3.045 17.859 1.00 69.69 92 ALA A O 1
ATOM 710 N N . ALA A 1 93 ? -11.475 2.413 15.816 1.00 71.94 93 ALA A N 1
ATOM 711 C CA . ALA A 1 93 ? -11.737 3.714 15.203 1.00 71.94 93 ALA A CA 1
ATOM 712 C C . ALA A 1 93 ? -13.218 4.139 15.261 1.00 71.94 93 ALA A C 1
ATOM 714 O O . ALA A 1 93 ? -13.517 5.321 15.088 1.00 71.94 93 ALA A O 1
ATOM 715 N N . HIS A 1 94 ? -14.151 3.202 15.482 1.00 69.25 94 HIS A N 1
ATOM 716 C CA . HIS A 1 94 ? -15.562 3.522 15.722 1.00 69.25 94 HIS A CA 1
ATOM 717 C C . HIS A 1 94 ? -15.787 4.146 17.102 1.00 69.25 94 HIS A C 1
ATOM 719 O O . HIS A 1 94 ? -16.579 5.078 17.216 1.00 69.25 94 HIS A O 1
ATOM 725 N N . LEU A 1 95 ? -15.048 3.688 18.117 1.00 65.31 95 LEU A N 1
ATOM 726 C CA . LEU A 1 95 ? -15.156 4.166 19.500 1.00 65.31 95 LEU A CA 1
ATOM 727 C C . LEU A 1 95 ? -14.647 5.601 19.655 1.00 65.31 95 LEU A C 1
ATOM 729 O O . LEU A 1 95 ? -15.064 6.324 20.550 1.00 65.31 95 LEU A O 1
ATOM 733 N N . VAL A 1 96 ? -13.766 6.029 18.752 1.00 61.88 96 VAL A N 1
ATOM 734 C CA . VAL A 1 96 ? -13.113 7.339 18.825 1.00 61.88 96 VAL A CA 1
ATOM 735 C C . VAL A 1 96 ? -13.787 8.385 17.940 1.00 61.88 96 VAL A C 1
ATOM 737 O O . VAL A 1 96 ? -13.521 9.578 18.072 1.00 61.88 96 VAL A O 1
ATOM 740 N N . LYS A 1 97 ? -14.739 7.978 17.090 1.00 58.84 97 LYS A N 1
ATOM 741 C CA . LYS A 1 97 ? -15.500 8.910 16.248 1.00 58.84 97 LYS A CA 1
ATOM 742 C C . LYS A 1 97 ? -16.296 9.931 17.081 1.00 58.84 97 LYS A C 1
ATOM 744 O O . LYS A 1 97 ? -16.534 11.026 16.588 1.00 58.84 97 LYS A O 1
ATOM 749 N N . SER A 1 98 ? -16.664 9.595 18.324 1.00 55.94 98 SER A N 1
ATOM 750 C CA . SER A 1 98 ? -17.316 10.520 19.265 1.00 55.94 98 SER A CA 1
ATOM 751 C C . SER A 1 98 ? -16.341 11.336 20.123 1.00 55.94 98 SER A C 1
ATOM 753 O O . SER A 1 98 ? -16.719 12.402 20.590 1.00 55.94 98 SER A O 1
ATOM 755 N N . ILE A 1 99 ? -15.103 10.865 20.322 1.00 54.00 99 ILE A N 1
ATOM 756 C CA . ILE A 1 99 ? -14.133 11.469 21.255 1.00 54.00 99 ILE A CA 1
ATOM 757 C C . ILE A 1 99 ? -13.186 12.436 20.539 1.00 54.00 99 ILE A C 1
ATOM 759 O O . ILE A 1 99 ? -12.853 13.484 21.078 1.00 54.00 99 ILE A O 1
ATOM 763 N N . ALA A 1 100 ? -12.742 12.108 19.324 1.00 52.81 100 ALA A N 1
ATOM 764 C CA . ALA A 1 100 ? -11.709 12.899 18.660 1.00 52.81 100 ALA A CA 1
ATOM 765 C C . ALA A 1 100 ? -12.236 14.142 17.935 1.00 52.81 100 ALA A C 1
ATOM 767 O O . ALA A 1 100 ? -11.414 14.957 17.535 1.00 52.81 100 ALA A O 1
ATOM 768 N N . GLY A 1 101 ? -13.550 14.268 17.685 1.00 56.91 101 GLY A N 1
ATOM 769 C CA . GLY A 1 101 ? -14.128 15.361 16.878 1.00 56.91 101 GLY A CA 1
ATOM 770 C C . GLY A 1 101 ? -13.450 15.586 15.510 1.00 56.91 101 GLY A C 1
ATOM 771 O O . GLY A 1 101 ? -13.697 16.589 14.851 1.00 56.91 101 GLY A O 1
ATOM 772 N N . GLY A 1 102 ? -12.565 14.678 15.091 1.00 58.81 102 GLY A N 1
ATOM 773 C CA . GLY A 1 102 ? -11.334 15.043 14.402 1.00 58.81 102 GLY A CA 1
ATOM 774 C C . GLY A 1 102 ? -10.976 14.003 13.360 1.00 58.81 102 GLY A C 1
ATOM 775 O O . GLY A 1 102 ? -11.158 12.798 13.558 1.00 58.81 102 GLY A O 1
ATOM 776 N N . LEU A 1 103 ? -10.550 14.504 12.205 1.00 71.56 103 LEU A N 1
ATOM 777 C CA . LEU A 1 103 ? -10.358 13.729 10.991 1.00 71.56 103 LEU A CA 1
ATOM 778 C C . LEU A 1 103 ? -9.459 12.511 11.233 1.00 71.56 103 LEU A C 1
ATOM 780 O O . LEU A 1 103 ? -8.312 12.633 11.658 1.00 71.56 103 LEU A O 1
ATOM 784 N N . LEU A 1 104 ? -9.970 11.336 10.870 1.00 84.88 104 LEU A N 1
ATOM 785 C CA . LEU A 1 104 ? -9.149 10.147 10.700 1.00 84.88 104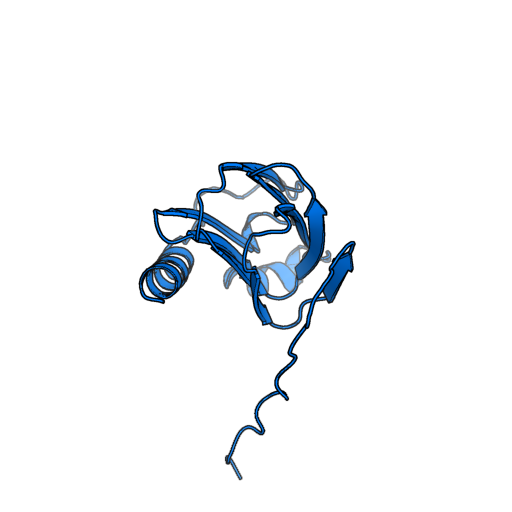 LEU A CA 1
ATOM 786 C C . LEU A 1 104 ? -8.506 10.244 9.324 1.00 84.88 104 LEU A C 1
ATOM 788 O O . LEU A 1 104 ? -9.213 10.194 8.316 1.00 84.88 104 LEU A O 1
ATOM 792 N N . THR A 1 105 ? -7.189 10.395 9.277 1.00 89.00 105 THR A N 1
ATOM 793 C CA . THR A 1 105 ? -6.464 10.491 8.010 1.00 89.00 105 THR A CA 1
ATOM 794 C C . THR A 1 105 ? -5.428 9.386 7.904 1.00 89.00 105 THR A C 1
ATOM 796 O O . THR A 1 105 ? -4.740 9.057 8.870 1.00 89.00 105 THR A O 1
ATOM 799 N N . MET A 1 106 ? -5.341 8.820 6.706 1.00 94.19 106 MET A N 1
ATOM 800 C CA . MET A 1 106 ? -4.281 7.928 6.260 1.00 94.19 106 MET A CA 1
ATOM 801 C C . MET A 1 106 ? -3.848 8.419 4.891 1.00 94.19 106 MET A C 1
ATOM 803 O O . MET A 1 106 ? -4.675 8.518 3.980 1.00 94.19 106 MET A O 1
ATOM 807 N N . ARG A 1 107 ? -2.567 8.739 4.759 1.00 96.88 107 ARG A N 1
ATOM 808 C CA . ARG A 1 107 ? -1.941 9.069 3.490 1.00 96.88 107 ARG A CA 1
ATOM 809 C C . ARG A 1 107 ? -0.781 8.121 3.232 1.00 96.88 107 ARG A C 1
ATOM 811 O O . ARG A 1 107 ? 0.029 7.890 4.124 1.00 96.88 107 ARG A O 1
ATOM 818 N N . LEU A 1 108 ? -0.724 7.598 2.016 1.00 97.88 108 LEU A N 1
ATOM 819 C CA . LEU A 1 108 ? 0.354 6.753 1.528 1.00 97.88 108 LEU A CA 1
ATOM 820 C C . LEU A 1 108 ? 0.936 7.396 0.277 1.00 97.88 108 LEU A C 1
ATOM 822 O O . LEU A 1 108 ? 0.218 7.578 -0.703 1.00 97.88 108 LEU A O 1
ATOM 826 N N . ASP A 1 109 ? 2.218 7.724 0.317 1.00 98.12 109 ASP A N 1
ATOM 827 C CA . ASP A 1 109 ? 2.973 8.191 -0.838 1.00 98.12 109 ASP A CA 1
ATOM 828 C C . ASP A 1 109 ? 3.977 7.100 -1.225 1.00 98.12 109 ASP A C 1
ATOM 830 O O . ASP A 1 109 ? 4.842 6.717 -0.434 1.00 98.12 109 ASP A O 1
ATOM 834 N N . VAL A 1 110 ? 3.821 6.551 -2.428 1.00 97.44 110 VAL A N 1
ATOM 835 C CA . VAL A 1 110 ? 4.603 5.423 -2.939 1.00 97.44 110 VAL A CA 1
ATOM 836 C C . VAL A 1 110 ? 5.387 5.869 -4.164 1.00 97.44 110 VAL A C 1
ATOM 838 O O . VAL A 1 110 ? 4.805 6.361 -5.126 1.00 97.44 110 VAL A O 1
ATOM 841 N N . LEU A 1 111 ? 6.699 5.643 -4.155 1.00 97.00 111 LEU A N 1
ATOM 842 C CA . LEU A 1 111 ? 7.556 5.753 -5.334 1.00 97.00 111 LEU A CA 1
ATOM 843 C C . LEU A 1 111 ? 8.119 4.368 -5.648 1.00 97.00 111 LEU A C 1
ATOM 845 O O . LEU A 1 111 ? 8.823 3.795 -4.819 1.00 97.00 111 LEU A O 1
ATOM 849 N N . THR A 1 112 ? 7.805 3.825 -6.820 1.00 94.75 112 THR A N 1
ATOM 850 C CA . THR A 1 112 ? 8.213 2.469 -7.225 1.00 94.75 112 THR A CA 1
ATOM 851 C C . THR A 1 112 ? 8.971 2.469 -8.547 1.00 94.75 112 THR A C 1
ATOM 853 O O . THR A 1 112 ? 8.855 3.399 -9.338 1.00 94.75 112 THR A O 1
ATOM 856 N N . HIS A 1 113 ? 9.744 1.423 -8.822 1.00 93.00 113 HIS A N 1
ATOM 857 C CA . HIS A 1 113 ? 10.460 1.305 -10.088 1.00 93.00 113 HIS A CA 1
ATOM 858 C C . HIS A 1 113 ? 9.503 1.123 -11.285 1.00 93.00 113 HIS A C 1
ATOM 860 O O . HIS A 1 113 ? 8.457 0.472 -11.175 1.00 93.00 113 HIS A O 1
ATOM 866 N N . HIS A 1 114 ? 9.874 1.606 -12.475 1.00 90.19 114 HIS A N 1
ATOM 867 C CA . HIS A 1 114 ? 9.062 1.441 -13.694 1.00 90.19 114 HIS A CA 1
ATOM 868 C C . HIS A 1 114 ? 8.783 -0.024 -14.071 1.00 90.19 114 HIS A C 1
ATOM 870 O O . HIS A 1 114 ? 7.728 -0.317 -14.624 1.00 90.19 114 HIS A O 1
ATOM 876 N N . ALA A 1 115 ? 9.685 -0.948 -13.735 1.00 87.62 115 ALA A N 1
ATOM 877 C CA . ALA A 1 115 ? 9.524 -2.372 -14.047 1.00 87.62 115 ALA A CA 1
ATOM 878 C C . ALA A 1 115 ? 8.696 -3.158 -13.012 1.00 87.62 115 ALA A C 1
ATOM 880 O O . ALA A 1 115 ? 8.376 -4.318 -13.255 1.00 87.62 115 ALA A O 1
ATOM 881 N N . ALA A 1 116 ? 8.356 -2.567 -11.860 1.00 90.25 116 ALA A N 1
ATOM 882 C CA . ALA A 1 116 ? 7.614 -3.269 -10.816 1.00 90.25 116 ALA A CA 1
ATOM 883 C C . ALA A 1 116 ? 6.124 -3.397 -11.188 1.00 90.25 116 ALA A C 1
ATOM 885 O O . ALA A 1 116 ? 5.470 -2.374 -11.447 1.00 90.25 116 ALA A O 1
ATOM 886 N N . PRO A 1 117 ? 5.540 -4.609 -11.180 1.00 91.75 117 PRO A N 1
ATOM 887 C CA . PRO A 1 117 ? 4.092 -4.765 -11.185 1.00 91.75 117 PRO A CA 1
ATOM 888 C C . PRO A 1 117 ? 3.484 -4.118 -9.936 1.00 91.75 117 PRO A C 1
ATOM 890 O O . PRO A 1 117 ? 4.048 -4.210 -8.846 1.00 91.75 117 PRO A O 1
ATOM 893 N N . ILE A 1 118 ? 2.332 -3.466 -10.093 1.00 92.62 118 ILE A N 1
ATOM 894 C CA . ILE A 1 118 ? 1.600 -2.813 -9.002 1.00 92.62 118 ILE A CA 1
ATOM 895 C C . ILE A 1 118 ? 0.234 -3.477 -8.891 1.00 92.62 118 ILE A C 1
ATOM 897 O O . ILE A 1 118 ? -0.520 -3.499 -9.860 1.00 92.62 118 ILE A O 1
ATOM 901 N N . ILE A 1 119 ? -0.082 -4.005 -7.713 1.00 92.75 119 ILE A N 1
ATOM 902 C CA . ILE A 1 119 ? -1.339 -4.698 -7.436 1.00 92.75 119 ILE A CA 1
ATOM 903 C C . ILE A 1 119 ? -2.021 -3.997 -6.266 1.00 92.75 119 ILE A C 1
ATOM 905 O O . ILE A 1 119 ? -1.493 -3.939 -5.154 1.00 92.75 119 ILE A O 1
ATOM 909 N N . LEU A 1 120 ? -3.204 -3.445 -6.528 1.00 93.56 120 LEU A N 1
ATOM 910 C CA . LEU A 1 120 ? -3.930 -2.599 -5.586 1.00 93.56 120 LEU A CA 1
ATOM 911 C C . LEU A 1 120 ? -5.242 -3.261 -5.170 1.00 93.56 120 LEU A C 1
ATOM 913 O O . LEU A 1 120 ? -6.049 -3.661 -6.005 1.00 93.56 120 LEU A O 1
ATOM 917 N N . ARG A 1 121 ? -5.481 -3.314 -3.862 1.00 93.69 121 ARG A N 1
ATOM 918 C CA . ARG A 1 121 ? -6.771 -3.631 -3.255 1.00 93.69 121 ARG A CA 1
ATOM 919 C C . ARG A 1 121 ? -7.226 -2.413 -2.464 1.00 93.69 121 ARG A C 1
ATOM 921 O O . ARG A 1 121 ? -6.681 -2.113 -1.405 1.00 93.69 121 ARG A O 1
ATOM 928 N N . LEU A 1 122 ? -8.202 -1.694 -2.996 1.00 93.06 122 LEU A N 1
ATOM 929 C CA . LEU A 1 122 ? -8.600 -0.390 -2.482 1.00 93.06 122 LEU A CA 1
ATOM 930 C C . LEU A 1 122 ? -10.057 -0.430 -2.020 1.00 93.06 122 LEU A C 1
ATOM 932 O O . LEU A 1 122 ? -10.925 -0.870 -2.765 1.00 93.06 122 LEU A O 1
ATOM 936 N N . ASP A 1 123 ? -10.323 0.048 -0.807 1.00 92.38 123 ASP A N 1
ATOM 937 C CA . ASP A 1 123 ? -11.677 0.239 -0.280 1.00 92.38 123 ASP A CA 1
ATOM 938 C C . ASP A 1 123 ? -11.873 1.711 0.083 1.00 92.38 123 ASP A C 1
ATOM 940 O O . ASP A 1 123 ? -11.262 2.221 1.024 1.00 92.38 123 ASP A O 1
ATOM 944 N N . SER A 1 124 ? -12.739 2.406 -0.661 1.00 91.00 124 SER A N 1
ATOM 945 C CA . SER A 1 124 ? -13.083 3.810 -0.398 1.00 91.00 124 SER A CA 1
ATOM 946 C C . SER A 1 124 ? -11.853 4.737 -0.373 1.00 91.00 124 SER A C 1
ATOM 948 O O . SER A 1 124 ? -11.721 5.595 0.502 1.00 91.00 124 SER A O 1
ATOM 950 N N . VAL A 1 125 ? -10.920 4.532 -1.307 1.00 93.50 125 VAL A N 1
ATOM 951 C CA . VAL A 1 125 ? -9.636 5.244 -1.398 1.00 93.50 125 VAL A CA 1
ATOM 952 C C . VAL A 1 125 ? -9.698 6.340 -2.456 1.00 93.50 125 VAL A C 1
ATOM 954 O O . VAL A 1 125 ? -10.254 6.147 -3.535 1.00 93.50 125 VAL A O 1
ATOM 957 N N . ARG A 1 126 ? -9.055 7.476 -2.178 1.00 96.25 126 ARG A N 1
ATOM 958 C CA . ARG A 1 126 ? -8.667 8.427 -3.224 1.00 96.25 126 ARG A CA 1
ATOM 959 C C . ARG A 1 126 ? -7.295 8.024 -3.752 1.00 96.25 126 ARG A C 1
ATOM 961 O O . ARG A 1 126 ? -6.334 8.080 -2.992 1.00 96.25 126 ARG A O 1
ATOM 968 N N . LEU A 1 127 ? -7.218 7.641 -5.021 1.00 96.00 127 LEU A N 1
ATOM 969 C CA . LEU A 1 127 ? -5.978 7.240 -5.681 1.00 96.00 127 LEU A CA 1
ATOM 970 C C . LEU A 1 127 ? -5.532 8.318 -6.677 1.00 96.00 127 LEU A C 1
ATOM 972 O O . LEU A 1 127 ? -6.314 8.719 -7.537 1.00 96.00 127 LEU A O 1
ATOM 976 N N . THR A 1 128 ? -4.271 8.729 -6.580 1.00 96.94 128 THR A N 1
ATOM 977 C CA . THR A 1 128 ? -3.549 9.499 -7.597 1.00 96.94 128 THR A CA 1
ATOM 978 C C . THR A 1 128 ? -2.409 8.640 -8.129 1.00 96.94 128 THR A C 1
ATOM 980 O O . THR A 1 128 ? -1.704 7.989 -7.354 1.00 96.94 128 THR A O 1
ATOM 983 N N . VAL A 1 129 ? -2.253 8.617 -9.450 1.00 94.69 129 VAL A N 1
ATOM 984 C CA . VAL A 1 129 ? -1.216 7.853 -10.139 1.00 94.69 129 VAL A CA 1
ATOM 985 C C . VAL A 1 129 ? -0.488 8.790 -11.092 1.00 94.69 129 VAL A C 1
ATOM 987 O O . VAL A 1 129 ? -1.092 9.292 -12.037 1.00 94.69 129 VAL A O 1
ATOM 990 N N . ASP A 1 130 ? 0.798 8.993 -10.839 1.00 93.75 130 ASP A N 1
ATOM 991 C CA . ASP A 1 130 ? 1.661 9.916 -11.566 1.00 93.75 130 ASP A CA 1
ATOM 992 C C . ASP A 1 130 ? 2.761 9.143 -12.310 1.00 93.75 130 ASP A C 1
ATOM 994 O O . ASP A 1 130 ? 3.201 8.075 -11.877 1.00 93.75 130 ASP A O 1
ATOM 998 N N . GLU A 1 131 ? 3.213 9.685 -13.444 1.00 88.06 131 GLU A N 1
ATOM 999 C CA . GLU A 1 131 ? 4.355 9.155 -14.215 1.00 88.06 131 GLU A CA 1
ATOM 1000 C C . GLU A 1 131 ? 4.204 7.677 -14.637 1.00 88.06 131 GLU A C 1
ATOM 1002 O O . GLU A 1 131 ? 5.161 6.897 -14.671 1.00 88.06 131 GLU A O 1
ATOM 1007 N N . VAL A 1 132 ? 2.979 7.267 -14.986 1.00 81.94 132 VAL A N 1
ATOM 1008 C CA . VAL A 1 132 ? 2.695 5.904 -15.449 1.00 81.94 132 VAL A CA 1
ATOM 1009 C C . VAL A 1 132 ? 2.644 5.823 -16.967 1.00 81.94 132 VAL A C 1
ATOM 1011 O O . VAL A 1 132 ? 1.934 6.565 -17.636 1.00 81.94 132 VAL A O 1
ATOM 1014 N N . SER A 1 133 ? 3.380 4.849 -17.496 1.00 80.00 133 SER A N 1
ATOM 1015 C CA . SER A 1 133 ? 3.257 4.360 -18.866 1.00 80.00 133 SER A CA 1
ATOM 1016 C C . SER A 1 133 ? 2.680 2.949 -18.816 1.00 80.00 133 SER A C 1
ATOM 1018 O O . SER A 1 133 ? 3.228 2.091 -18.125 1.00 80.00 133 SER A O 1
ATOM 1020 N N . GLY A 1 134 ? 1.568 2.705 -19.509 1.00 80.69 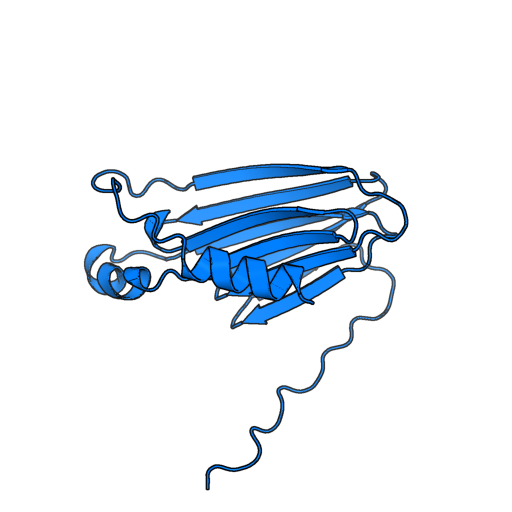134 GLY A N 1
ATOM 1021 C CA . GLY A 1 134 ? 0.928 1.390 -19.560 1.00 80.69 134 GLY A CA 1
ATOM 1022 C C . GLY A 1 134 ? -0.593 1.456 -19.495 1.00 80.69 134 GLY A C 1
ATOM 1023 O O . GLY A 1 134 ? -1.198 2.485 -19.785 1.00 80.69 134 GLY A O 1
ATOM 1024 N N . MET A 1 135 ? -1.200 0.334 -19.114 1.00 83.81 135 MET A N 1
ATOM 1025 C CA . MET A 1 135 ? -2.646 0.172 -19.004 1.00 83.81 135 MET A CA 1
ATOM 1026 C C . MET A 1 135 ? -3.055 0.078 -17.532 1.00 83.81 135 MET A C 1
ATOM 1028 O O . MET A 1 135 ? -2.480 -0.704 -16.775 1.00 83.81 135 MET A O 1
ATOM 1032 N N . LEU A 1 136 ? -4.051 0.874 -17.138 1.00 85.50 136 LEU A N 1
ATOM 1033 C CA . LEU A 1 136 ? -4.738 0.749 -15.856 1.00 85.50 136 LEU A CA 1
ATOM 1034 C C . LEU A 1 136 ? -6.101 0.105 -16.109 1.00 85.50 136 LEU A C 1
ATOM 1036 O O . LEU A 1 136 ? -6.977 0.723 -16.709 1.00 85.50 136 LEU A O 1
ATOM 1040 N N . GLU A 1 137 ? -6.275 -1.128 -15.648 1.00 84.94 137 GLU A N 1
ATOM 1041 C CA . GLU A 1 137 ? -7.554 -1.826 -15.736 1.00 84.94 137 GLU A CA 1
ATOM 1042 C C . GLU A 1 137 ? -8.371 -1.586 -14.465 1.00 84.94 137 GLU A C 1
ATOM 1044 O O . GLU A 1 137 ? -7.952 -1.930 -13.360 1.00 84.94 137 GLU A O 1
ATOM 1049 N N . LEU A 1 138 ? -9.557 -1.000 -14.627 1.00 81.75 138 LEU A N 1
ATOM 1050 C CA . LEU A 1 138 ? -10.557 -0.879 -13.572 1.00 81.75 138 LEU A CA 1
ATOM 1051 C C . LEU A 1 138 ? -11.702 -1.825 -13.913 1.00 81.75 138 LEU A C 1
ATOM 1053 O O . LEU A 1 138 ? -12.456 -1.595 -14.859 1.00 81.75 138 LEU A O 1
ATOM 1057 N N . THR A 1 139 ? -11.817 -2.916 -13.163 1.00 78.06 139 THR A N 1
ATOM 1058 C CA . THR A 1 139 ? -12.977 -3.798 -13.282 1.00 78.06 139 THR A CA 1
ATOM 1059 C C . THR A 1 139 ? -14.202 -3.064 -12.735 1.00 78.06 139 THR A C 1
ATOM 1061 O O . THR A 1 139 ? -14.074 -2.385 -11.713 1.00 78.06 139 THR A O 1
ATOM 1064 N N . PRO A 1 140 ? -15.384 -3.182 -13.368 1.00 78.44 140 PRO A N 1
ATOM 1065 C CA . PRO A 1 140 ? -16.614 -2.688 -12.769 1.00 78.44 140 PRO A CA 1
ATOM 1066 C C . PRO A 1 140 ? -16.745 -3.222 -11.345 1.00 78.44 140 PRO A C 1
ATOM 1068 O O . PRO A 1 140 ? -16.475 -4.406 -11.112 1.00 78.44 140 PRO A O 1
ATOM 1071 N N . ASP A 1 141 ? -17.183 -2.374 -10.411 1.00 67.94 141 ASP A N 1
ATOM 1072 C CA . ASP A 1 141 ? -17.648 -2.847 -9.111 1.00 67.94 141 ASP A CA 1
ATOM 1073 C C . ASP A 1 141 ? -18.650 -3.955 -9.398 1.00 67.94 141 ASP A C 1
ATOM 1075 O O . ASP A 1 141 ? -19.662 -3.721 -10.064 1.00 67.94 141 ASP A O 1
ATOM 1079 N N . GLY A 1 142 ? -18.319 -5.181 -8.988 1.00 55.47 142 GLY A N 1
ATOM 1080 C CA . GLY A 1 142 ? -19.170 -6.322 -9.259 1.00 55.47 142 GLY A CA 1
ATOM 1081 C C . GLY A 1 142 ? -20.591 -5.953 -8.857 1.00 55.47 142 GLY A C 1
ATOM 1082 O O . GLY A 1 142 ? -20.832 -5.627 -7.691 1.00 55.47 142 GLY A O 1
ATOM 1083 N N . LEU A 1 143 ? -21.518 -5.985 -9.823 1.00 47.09 143 LEU A N 1
ATOM 1084 C CA . LEU A 1 143 ? -22.934 -6.182 -9.551 1.00 47.09 143 LEU A CA 1
ATOM 1085 C C . LEU A 1 143 ? -22.975 -7.226 -8.441 1.00 47.09 143 LEU A C 1
ATOM 1087 O O . LEU A 1 143 ? -22.616 -8.382 -8.672 1.00 47.09 143 LEU A O 1
ATOM 1091 N N . ARG A 1 144 ? -23.306 -6.806 -7.215 1.00 50.72 144 ARG A N 1
ATOM 1092 C CA . ARG A 1 144 ? -23.596 -7.733 -6.128 1.00 50.72 144 ARG A CA 1
ATOM 1093 C C . ARG A 1 144 ? -24.771 -8.554 -6.630 1.00 50.72 144 ARG A C 1
ATOM 1095 O O . ARG A 1 144 ? -25.912 -8.113 -6.541 1.00 50.72 144 ARG A O 1
ATOM 1102 N N . ALA A 1 145 ? -24.482 -9.695 -7.242 1.00 46.06 145 ALA A N 1
ATOM 1103 C CA . ALA A 1 145 ? -25.489 -10.618 -7.702 1.00 46.06 145 ALA A CA 1
ATOM 1104 C C . ALA A 1 145 ? -26.323 -11.022 -6.479 1.00 46.06 145 ALA A C 1
ATOM 1106 O O . ALA A 1 145 ? -25.817 -11.660 -5.561 1.00 46.06 145 ALA A O 1
ATOM 1107 N N . GLY A 1 146 ? -27.578 -10.570 -6.457 1.00 39.12 146 GLY A N 1
ATOM 1108 C CA . GLY A 1 146 ? -28.674 -11.164 -5.699 1.00 39.12 146 GLY A CA 1
ATOM 1109 C C . GLY A 1 146 ? -28.564 -11.156 -4.172 1.00 39.12 146 GLY A C 1
ATOM 1110 O O . GLY A 1 146 ? -28.197 -12.148 -3.553 1.00 39.12 146 GLY A O 1
ATOM 1111 N N . ARG A 1 147 ? -29.072 -10.091 -3.552 1.00 42.50 147 ARG A N 1
ATOM 1112 C CA . ARG A 1 147 ? -30.133 -10.257 -2.544 1.00 42.50 147 ARG A CA 1
ATOM 1113 C C . ARG A 1 147 ? -31.255 -9.285 -2.891 1.00 42.50 147 ARG A C 1
ATOM 1115 O O . ARG A 1 147 ? -31.235 -8.140 -2.445 1.00 42.50 147 ARG A O 1
ATOM 1122 N N . LEU A 1 148 ? -32.148 -9.750 -3.758 1.00 41.91 148 LEU A N 1
ATOM 1123 C CA . LEU A 1 148 ? -33.559 -9.377 -3.733 1.00 41.91 148 LEU A CA 1
ATOM 1124 C C . LEU A 1 148 ? -34.282 -10.469 -2.945 1.00 41.91 148 LEU A C 1
ATOM 1126 O O . LEU A 1 148 ? -33.874 -11.643 -3.117 1.00 41.91 148 LEU A O 1
#